Protein AF-A0A434UGW2-F1 (afdb_monomer_lite)

Structure (mmCIF, N/CA/C/O backbone):
data_AF-A0A434UGW2-F1
#
_entry.id   AF-A0A434UGW2-F1
#
loop_
_atom_site.group_PDB
_atom_site.id
_atom_site.type_symbol
_atom_site.label_atom_id
_a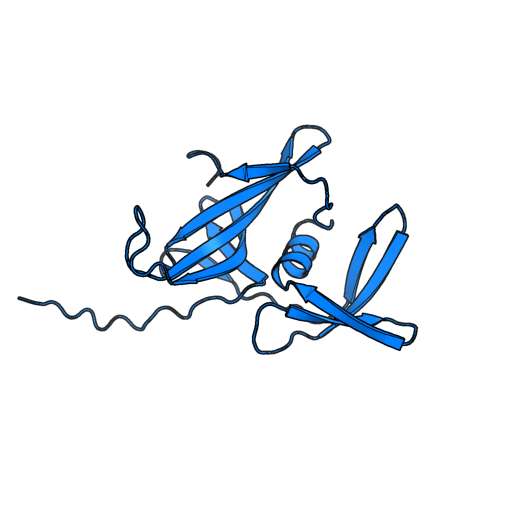tom_site.label_alt_id
_atom_site.label_comp_id
_atom_site.label_asym_id
_atom_site.label_entity_id
_atom_site.label_seq_id
_atom_site.pdbx_PDB_ins_code
_atom_site.Cartn_x
_atom_site.Cartn_y
_atom_site.Cartn_z
_atom_site.occupancy
_atom_site.B_iso_or_equiv
_atom_site.auth_seq_id
_atom_site.auth_comp_id
_atom_site.auth_asym_id
_atom_site.auth_atom_id
_atom_site.pdbx_PDB_model_num
ATOM 1 N N . MET A 1 1 ? 20.263 -27.411 -23.188 1.00 33.31 1 MET A N 1
ATOM 2 C CA . MET A 1 1 ? 20.653 -27.741 -21.802 1.00 33.31 1 MET A CA 1
ATOM 3 C C . MET A 1 1 ? 19.812 -26.867 -20.897 1.00 33.31 1 MET A C 1
ATOM 5 O O . MET A 1 1 ? 20.167 -25.715 -20.679 1.00 33.31 1 MET A O 1
ATOM 9 N N . ASP A 1 2 ? 18.669 -27.393 -20.466 1.00 36.78 2 ASP A N 1
ATOM 10 C CA . ASP A 1 2 ? 17.809 -26.727 -19.494 1.00 36.78 2 ASP A CA 1
ATOM 11 C C . ASP A 1 2 ? 18.501 -26.729 -18.137 1.00 36.78 2 ASP A C 1
ATOM 13 O O . ASP A 1 2 ? 18.731 -27.779 -17.538 1.00 36.78 2 ASP A O 1
ATOM 17 N N . LYS A 1 3 ? 18.859 -25.539 -17.655 1.00 35.53 3 LYS A N 1
ATOM 18 C CA . LYS A 1 3 ? 19.094 -25.331 -16.231 1.00 35.53 3 LYS A CA 1
ATOM 19 C C . LYS A 1 3 ? 17.733 -25.066 -15.609 1.00 35.53 3 LYS A C 1
ATOM 21 O O . LYS A 1 3 ? 17.301 -23.921 -15.525 1.00 35.53 3 LYS A O 1
ATOM 26 N N . THR A 1 4 ? 17.068 -26.129 -15.176 1.00 41.53 4 THR A N 1
ATOM 27 C CA . THR A 1 4 ? 16.005 -26.054 -14.178 1.00 41.53 4 THR A CA 1
ATOM 28 C C . THR A 1 4 ? 16.618 -25.430 -12.928 1.00 41.53 4 THR A C 1
ATOM 30 O O . THR A 1 4 ? 17.248 -26.105 -12.115 1.00 41.53 4 THR A O 1
ATOM 33 N N . MET A 1 5 ? 16.513 -24.106 -12.807 1.00 37.41 5 MET A N 1
ATOM 34 C CA . MET A 1 5 ? 16.753 -23.430 -11.544 1.00 37.41 5 MET A CA 1
ATOM 35 C C . MET A 1 5 ? 15.658 -23.905 -10.597 1.00 37.41 5 MET A C 1
ATOM 37 O O . MET A 1 5 ? 14.544 -23.393 -10.613 1.00 37.41 5 MET A O 1
ATOM 41 N N . THR A 1 6 ? 15.973 -24.898 -9.771 1.00 40.25 6 THR A N 1
ATOM 42 C CA . THR A 1 6 ? 15.247 -25.176 -8.532 1.00 40.25 6 THR A CA 1
ATOM 43 C C . THR A 1 6 ? 15.548 -24.042 -7.551 1.00 40.25 6 THR A C 1
ATOM 45 O O . THR A 1 6 ? 16.210 -24.238 -6.534 1.00 40.25 6 THR A O 1
ATOM 48 N N . GLY A 1 7 ? 15.149 -22.822 -7.907 1.00 43.16 7 GLY A N 1
ATOM 49 C CA . GLY A 1 7 ? 14.994 -21.743 -6.948 1.00 43.16 7 GLY A CA 1
ATOM 50 C C . GLY A 1 7 ? 13.738 -22.054 -6.151 1.00 43.16 7 GLY A C 1
ATOM 51 O O . GLY A 1 7 ? 12.720 -22.433 -6.731 1.00 43.16 7 GLY A O 1
ATOM 52 N N . HIS A 1 8 ? 13.807 -21.969 -4.825 1.00 44.97 8 HIS A N 1
ATOM 53 C CA . HIS A 1 8 ? 12.584 -21.898 -4.036 1.00 44.97 8 HIS A CA 1
ATOM 54 C C . HIS A 1 8 ? 11.710 -20.791 -4.622 1.00 44.97 8 HIS A C 1
ATOM 56 O O . HIS A 1 8 ? 12.216 -19.710 -4.916 1.00 44.97 8 HIS A O 1
ATOM 62 N N . ALA A 1 9 ? 10.427 -21.084 -4.850 1.00 52.41 9 ALA A N 1
ATOM 63 C CA . ALA A 1 9 ? 9.495 -20.037 -5.226 1.00 52.41 9 ALA A CA 1
ATOM 64 C C . ALA A 1 9 ? 9.586 -18.943 -4.148 1.00 52.41 9 ALA A C 1
ATOM 66 O O . ALA A 1 9 ? 9.555 -19.293 -2.960 1.00 52.41 9 ALA A O 1
ATOM 67 N N . PRO A 1 10 ? 9.760 -17.668 -4.530 1.00 57.19 10 PRO A N 1
ATOM 68 C CA . PRO A 1 10 ? 9.855 -16.583 -3.567 1.00 57.19 10 PRO A CA 1
ATOM 69 C C . PRO A 1 10 ? 8.648 -16.638 -2.632 1.00 57.19 10 PRO A C 1
ATOM 71 O O . PRO A 1 10 ? 7.516 -16.836 -3.084 1.00 57.19 10 PRO A O 1
ATOM 74 N N . THR A 1 11 ? 8.869 -16.474 -1.325 1.00 68.44 11 THR A N 1
ATOM 75 C CA . THR A 1 11 ? 7.755 -16.278 -0.393 1.00 68.44 11 THR A CA 1
ATOM 76 C C . THR A 1 11 ? 7.079 -14.971 -0.779 1.00 68.44 11 THR A C 1
ATOM 78 O O . THR A 1 11 ? 7.599 -13.888 -0.510 1.00 68.44 11 THR A O 1
ATOM 81 N N . LEU A 1 12 ? 5.937 -15.077 -1.454 1.00 79.69 12 LEU A N 1
ATOM 82 C CA . LEU A 1 12 ? 5.202 -13.919 -1.930 1.00 79.69 12 LEU A CA 1
ATOM 83 C C . LEU A 1 12 ? 4.660 -13.132 -0.740 1.00 79.69 12 LEU A C 1
ATOM 85 O O . LEU A 1 12 ? 4.025 -13.683 0.161 1.00 79.69 12 LEU A O 1
ATOM 89 N N . LEU A 1 13 ? 4.908 -11.829 -0.756 1.00 86.88 13 LEU A N 1
ATOM 90 C CA . LEU A 1 13 ? 4.336 -10.916 0.218 1.00 86.88 13 LEU A CA 1
ATOM 91 C C . LEU A 1 13 ? 2.839 -10.713 -0.037 1.00 86.88 13 LEU A C 1
ATOM 93 O O . LEU A 1 13 ? 2.367 -10.750 -1.178 1.00 86.88 13 LEU A O 1
ATOM 97 N N . ARG A 1 14 ? 2.089 -10.454 1.037 1.00 88.56 14 ARG A N 1
ATOM 98 C CA . ARG A 1 14 ? 0.639 -10.222 0.976 1.00 88.56 14 ARG A CA 1
ATOM 99 C C . ARG A 1 14 ? 0.315 -8.722 0.921 1.00 88.56 14 ARG A C 1
ATOM 101 O O . ARG A 1 14 ? 1.153 -7.887 1.268 1.00 88.56 14 ARG A O 1
ATOM 108 N N . PRO A 1 15 ? -0.916 -8.341 0.534 1.00 92.31 15 PRO A N 1
ATOM 109 C CA . PRO A 1 15 ? -1.379 -6.964 0.673 1.00 92.31 15 PRO A CA 1
ATOM 110 C C . PRO A 1 15 ? -1.116 -6.398 2.075 1.00 92.31 15 PRO A C 1
ATOM 112 O O . PRO A 1 15 ? -1.403 -7.041 3.087 1.00 92.31 15 PRO A O 1
ATOM 115 N N . GLY A 1 16 ? -0.604 -5.172 2.132 1.00 91.94 16 GLY A N 1
ATOM 116 C CA . GLY A 1 16 ? -0.188 -4.505 3.365 1.00 91.94 16 GLY A CA 1
ATOM 117 C C . GLY A 1 16 ? 1.284 -4.679 3.720 1.00 91.94 16 GLY A C 1
ATOM 118 O O . GLY A 1 16 ? 1.810 -3.828 4.435 1.00 91.94 16 GLY A O 1
ATOM 119 N N . ASP A 1 17 ? 1.966 -5.694 3.200 1.00 92.50 17 ASP A N 1
ATOM 120 C CA . ASP A 1 17 ? 3.413 -5.806 3.369 1.00 92.50 17 ASP A CA 1
ATOM 121 C C . ASP A 1 17 ? 4.150 -4.768 2.520 1.00 92.50 17 ASP A C 1
ATOM 123 O O . ASP A 1 17 ? 3.556 -4.064 1.695 1.00 92.50 17 ASP A O 1
ATOM 127 N N . TYR A 1 18 ? 5.456 -4.650 2.744 1.00 92.50 18 TYR A N 1
ATOM 128 C CA . TYR A 1 18 ? 6.261 -3.605 2.134 1.00 92.50 18 TYR A CA 1
ATOM 129 C C . TYR A 1 18 ? 7.486 -4.156 1.430 1.00 92.50 18 TYR A C 1
ATOM 131 O O . TYR A 1 18 ? 8.123 -5.100 1.898 1.00 92.50 18 TYR A O 1
ATOM 139 N N . ILE A 1 19 ? 7.869 -3.473 0.359 1.00 93.25 19 ILE A N 1
ATOM 140 C CA . ILE A 1 19 ? 9.173 -3.632 -0.277 1.00 93.25 19 ILE A CA 1
ATOM 141 C C . ILE A 1 19 ? 9.985 -2.353 -0.104 1.00 93.25 19 ILE A C 1
ATOM 143 O O . ILE A 1 19 ? 9.429 -1.254 0.016 1.00 93.25 19 ILE A O 1
ATOM 147 N N . ARG A 1 20 ? 11.313 -2.478 -0.124 1.00 91.00 20 ARG A N 1
ATOM 148 C CA . ARG A 1 20 ? 12.207 -1.334 -0.321 1.00 91.00 20 ARG A CA 1
ATOM 149 C C . ARG A 1 20 ? 12.845 -1.398 -1.698 1.00 91.00 20 ARG A C 1
ATOM 151 O O . ARG A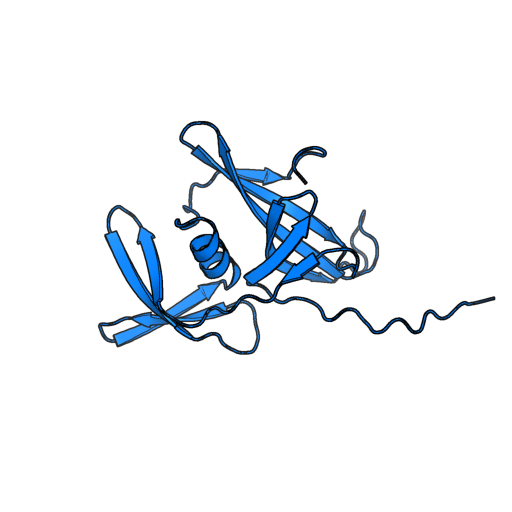 1 20 ? 13.486 -2.390 -2.038 1.00 91.00 20 ARG A O 1
ATOM 158 N N . ALA A 1 21 ? 12.696 -0.311 -2.442 1.00 88.38 21 ALA A N 1
ATOM 159 C CA . ALA A 1 21 ? 13.310 -0.096 -3.744 1.00 88.38 21 ALA A CA 1
ATOM 160 C C . ALA A 1 21 ? 13.884 1.324 -3.772 1.00 88.38 21 ALA A C 1
ATOM 162 O O . ALA A 1 21 ? 13.226 2.255 -3.307 1.00 88.38 21 ALA A O 1
ATOM 163 N N . ASN A 1 22 ? 15.137 1.465 -4.218 1.00 84.44 22 ASN A N 1
ATOM 164 C CA . ASN A 1 22 ? 15.826 2.752 -4.390 1.00 84.44 22 ASN A CA 1
ATOM 165 C C . ASN A 1 22 ? 15.724 3.705 -3.180 1.00 84.44 22 ASN A C 1
ATOM 167 O O . ASN A 1 22 ? 15.511 4.906 -3.308 1.00 84.44 22 ASN A O 1
ATOM 171 N N . GLY A 1 23 ? 15.865 3.161 -1.965 1.00 86.44 23 GLY A N 1
ATOM 172 C CA . GLY A 1 23 ? 15.807 3.940 -0.720 1.00 86.44 23 GLY A CA 1
ATOM 173 C C . GLY A 1 23 ? 14.394 4.322 -0.262 1.00 86.44 23 GLY A C 1
ATOM 174 O O . GLY A 1 23 ? 14.237 5.018 0.743 1.00 86.44 23 GLY A O 1
ATOM 175 N N . HIS A 1 24 ? 13.355 3.853 -0.948 1.00 90.62 24 HIS A N 1
ATOM 176 C CA . HIS A 1 24 ? 11.960 4.153 -0.652 1.00 90.62 24 HIS A CA 1
ATOM 177 C C . HIS A 1 24 ? 11.196 2.914 -0.187 1.00 90.62 24 HIS A C 1
ATOM 179 O O . HIS A 1 24 ? 11.455 1.803 -0.642 1.00 90.62 24 HIS A O 1
ATOM 185 N N . ILE A 1 25 ? 10.255 3.115 0.739 1.00 92.00 25 ILE A N 1
ATOM 186 C CA . ILE A 1 25 ? 9.325 2.077 1.194 1.00 92.00 25 ILE A CA 1
ATOM 187 C C . ILE A 1 25 ? 8.064 2.161 0.337 1.00 92.00 25 ILE A C 1
ATOM 189 O O . ILE A 1 25 ? 7.483 3.240 0.199 1.00 92.00 25 ILE A O 1
ATOM 193 N N . TRP A 1 26 ? 7.633 1.018 -0.184 1.00 94.25 26 TRP A N 1
ATOM 194 C CA . TRP A 1 26 ? 6.417 0.877 -0.971 1.00 94.25 26 TRP A CA 1
ATOM 195 C C . TRP A 1 26 ? 5.496 -0.163 -0.339 1.00 94.25 26 TRP A C 1
ATOM 197 O O . TRP A 1 26 ? 5.955 -1.231 0.053 1.00 94.25 26 TRP A O 1
ATOM 207 N N . VAL A 1 27 ? 4.203 0.145 -0.244 1.00 95.06 27 VAL A N 1
ATOM 208 C CA . VAL A 1 27 ? 3.170 -0.739 0.316 1.00 95.06 27 VAL A CA 1
ATOM 209 C C . VAL A 1 27 ? 2.531 -1.556 -0.787 1.00 95.06 27 VAL A C 1
ATOM 211 O O . VAL A 1 27 ? 2.066 -0.985 -1.768 1.00 95.06 27 VAL A O 1
ATOM 214 N N . ILE A 1 28 ? 2.440 -2.868 -0.613 1.00 94.75 28 ILE A N 1
ATOM 215 C CA . ILE A 1 28 ? 1.776 -3.761 -1.560 1.00 94.75 28 ILE A CA 1
ATOM 216 C C . ILE A 1 28 ? 0.262 -3.610 -1.418 1.00 94.75 28 ILE A C 1
ATOM 218 O O . ILE A 1 28 ? -0.301 -3.837 -0.347 1.00 94.75 28 ILE A O 1
ATOM 222 N N . VAL A 1 29 ? -0.409 -3.242 -2.509 1.00 94.31 29 VAL A N 1
ATOM 223 C CA . VAL A 1 29 ? -1.878 -3.171 -2.591 1.00 94.31 29 VAL A CA 1
ATOM 224 C C . VAL A 1 29 ? -2.448 -4.532 -2.964 1.00 94.31 29 VAL A C 1
ATOM 226 O O . VAL A 1 29 ? -3.395 -4.993 -2.331 1.00 94.31 29 VAL A O 1
ATOM 229 N N . PHE A 1 30 ? -1.867 -5.173 -3.978 1.00 93.25 30 PHE A N 1
ATOM 230 C CA . PHE A 1 30 ? -2.217 -6.518 -4.421 1.00 93.25 30 PHE A CA 1
ATOM 231 C C . PHE A 1 30 ? -1.059 -7.166 -5.186 1.00 93.25 30 PHE A C 1
ATOM 233 O O . PHE A 1 30 ? -0.145 -6.485 -5.661 1.00 93.25 30 PHE A O 1
ATOM 240 N N . LEU A 1 31 ? -1.127 -8.491 -5.301 1.00 91.62 31 LEU A N 1
ATOM 241 C CA . LEU A 1 31 ? -0.282 -9.280 -6.184 1.00 91.62 31 LEU A CA 1
ATOM 242 C C . LEU A 1 31 ? -1.029 -9.516 -7.499 1.00 91.62 31 LEU A C 1
ATOM 244 O O . LEU A 1 31 ? -2.176 -9.963 -7.488 1.00 91.62 31 LEU A O 1
ATOM 248 N N . LEU A 1 32 ? -0.381 -9.207 -8.616 1.00 90.75 32 LEU A N 1
ATOM 249 C CA . LEU A 1 32 ? -0.853 -9.524 -9.955 1.00 90.75 32 LEU A CA 1
ATOM 250 C C . LEU A 1 32 ? -0.125 -10.773 -10.447 1.00 90.75 32 LEU A C 1
ATOM 252 O O . LEU A 1 32 ? 1.086 -10.726 -10.649 1.00 90.75 32 LEU A O 1
ATOM 256 N N . ASP A 1 33 ? -0.854 -11.861 -10.673 1.00 88.81 33 ASP A N 1
ATOM 257 C CA . ASP A 1 33 ? -0.334 -12.995 -11.439 1.00 88.81 33 ASP A CA 1
ATOM 258 C C . ASP A 1 33 ? -0.443 -12.654 -12.932 1.00 88.81 33 ASP A C 1
ATOM 260 O O . ASP A 1 33 ? -1.521 -12.735 -13.523 1.00 88.81 33 ASP A O 1
ATOM 264 N N . ALA A 1 34 ? 0.642 -12.133 -13.511 1.00 85.19 34 ALA A N 1
ATOM 265 C CA . ALA A 1 34 ? 0.635 -11.491 -14.826 1.00 85.19 34 ALA A CA 1
ATOM 266 C C . ALA A 1 34 ? 0.722 -12.501 -15.981 1.00 85.19 34 ALA A C 1
ATOM 268 O O . ALA A 1 34 ? 1.522 -12.331 -16.893 1.00 85.19 34 ALA A O 1
ATOM 269 N N . LYS A 1 35 ? -0.103 -13.548 -15.944 1.00 88.62 35 LYS A N 1
ATOM 270 C CA . LYS A 1 35 ? -0.165 -14.560 -16.997 1.00 88.62 35 LYS A CA 1
ATOM 271 C C . LYS A 1 35 ? -0.883 -14.019 -18.235 1.00 88.62 35 LYS A C 1
ATOM 273 O O . LYS A 1 35 ? -2.026 -13.574 -18.130 1.00 88.62 35 LYS A O 1
ATOM 278 N N . ASP A 1 36 ? -0.225 -14.085 -19.390 1.00 87.06 36 ASP A N 1
ATOM 279 C CA . ASP A 1 36 ? -0.746 -13.628 -20.685 1.00 87.06 36 ASP A CA 1
ATOM 280 C C . ASP A 1 36 ? -1.098 -12.120 -20.703 1.00 87.06 36 ASP A C 1
ATOM 282 O O . ASP A 1 36 ? -1.935 -11.658 -21.486 1.00 87.06 36 ASP A O 1
ATOM 286 N N . VAL A 1 37 ? -0.458 -11.317 -19.840 1.00 85.31 37 VAL A N 1
ATOM 287 C CA . VAL A 1 37 ? -0.668 -9.862 -19.785 1.00 85.31 37 VAL A CA 1
ATOM 288 C C . VAL A 1 37 ? 0.307 -9.161 -20.728 1.00 85.31 37 VAL A C 1
ATOM 290 O O . VAL A 1 37 ? 1.512 -9.112 -20.492 1.00 85.31 37 VAL A O 1
ATOM 293 N N . ALA A 1 38 ? -0.223 -8.563 -21.797 1.00 89.12 38 ALA A N 1
ATOM 294 C CA . ALA A 1 38 ? 0.583 -7.872 -22.801 1.00 89.12 38 ALA A CA 1
ATOM 295 C C . ALA A 1 38 ? 1.515 -6.812 -22.181 1.00 89.12 38 ALA A C 1
ATOM 297 O O . ALA A 1 38 ? 1.071 -5.901 -21.481 1.00 89.12 38 ALA A O 1
ATOM 298 N N . GLY A 1 39 ? 2.812 -6.913 -22.488 1.00 83.81 39 GLY A N 1
ATOM 299 C CA . GLY A 1 39 ? 3.838 -5.984 -22.006 1.00 83.81 39 GLY A CA 1
ATOM 300 C C . GLY A 1 39 ? 4.426 -6.321 -20.632 1.00 83.81 39 GLY A C 1
ATOM 301 O O . GLY A 1 39 ? 5.308 -5.590 -20.182 1.00 83.81 39 GLY A O 1
ATOM 302 N N . LEU A 1 40 ? 3.997 -7.412 -19.988 1.00 84.50 40 LEU A N 1
ATOM 303 C CA . LEU A 1 40 ? 4.587 -7.924 -18.751 1.00 84.50 40 LEU A CA 1
ATOM 304 C C . LEU A 1 40 ? 5.130 -9.349 -18.951 1.00 84.50 40 LEU A C 1
ATOM 306 O O . LEU A 1 40 ? 4.553 -10.117 -19.716 1.00 84.50 40 LEU A O 1
ATOM 310 N N . PRO A 1 41 ? 6.236 -9.721 -18.283 1.00 83.50 41 PRO A N 1
ATOM 311 C CA . PRO A 1 41 ? 6.649 -11.118 -18.199 1.00 83.50 41 PRO A CA 1
ATOM 312 C C . PRO A 1 41 ? 5.622 -11.964 -17.431 1.00 83.50 41 PRO A C 1
ATOM 314 O O . PRO A 1 41 ? 5.040 -11.476 -16.460 1.00 83.50 41 PRO A O 1
ATOM 317 N N . ASP A 1 42 ? 5.474 -13.236 -17.815 1.00 86.00 42 ASP A N 1
ATOM 318 C CA . ASP A 1 42 ? 4.586 -14.218 -17.169 1.00 86.00 42 ASP A CA 1
ATOM 319 C C . ASP A 1 42 ? 5.119 -14.659 -15.791 1.00 86.00 42 ASP A C 1
ATOM 321 O O . ASP A 1 42 ? 5.574 -15.788 -15.589 1.00 86.00 42 ASP A O 1
ATOM 325 N N . TRP A 1 43 ? 5.098 -13.741 -14.829 1.00 86.88 43 TRP A N 1
ATOM 326 C CA . TRP A 1 43 ? 5.423 -13.992 -13.428 1.00 86.88 43 TRP A CA 1
ATOM 327 C C . TRP A 1 43 ? 4.634 -13.053 -12.494 1.00 86.88 43 TRP A C 1
ATOM 329 O O . TRP A 1 43 ? 4.027 -12.071 -12.950 1.00 86.88 43 TRP A O 1
ATOM 339 N N . PRO A 1 44 ? 4.636 -13.295 -11.172 1.00 90.62 44 PRO A N 1
ATOM 340 C CA . PRO A 1 44 ? 3.942 -12.421 -10.238 1.00 90.62 44 PRO A CA 1
ATOM 341 C C . PRO A 1 44 ? 4.578 -11.023 -10.154 1.00 90.62 44 PRO A C 1
ATOM 343 O O . PRO A 1 44 ? 5.800 -10.866 -10.157 1.00 90.62 44 PRO A O 1
ATOM 346 N N . HIS A 1 45 ? 3.740 -9.995 -10.039 1.00 92.44 45 HIS A N 1
ATOM 347 C CA . HIS A 1 45 ? 4.140 -8.602 -9.845 1.00 92.44 45 HIS A CA 1
ATOM 348 C C . HIS A 1 45 ? 3.447 -8.004 -8.622 1.00 92.44 45 HIS A C 1
ATOM 350 O O . HIS A 1 45 ? 2.248 -8.189 -8.411 1.00 92.44 45 HIS A O 1
ATOM 356 N N . TYR A 1 46 ? 4.179 -7.216 -7.843 1.00 93.69 46 TYR A N 1
ATOM 357 C CA . TYR A 1 46 ? 3.612 -6.410 -6.773 1.00 93.69 46 TYR A CA 1
ATOM 358 C C . TYR A 1 46 ? 3.111 -5.081 -7.335 1.00 93.69 46 TYR A C 1
ATOM 360 O O . TYR A 1 46 ? 3.907 -4.260 -7.797 1.00 93.69 46 TYR A O 1
ATOM 368 N N . PHE A 1 47 ? 1.801 -4.837 -7.245 1.00 94.69 47 PHE A N 1
ATOM 369 C CA . PHE A 1 47 ? 1.275 -3.482 -7.372 1.00 94.69 47 PHE A CA 1
ATOM 370 C C . PHE A 1 47 ? 1.479 -2.774 -6.044 1.00 94.69 47 PHE A C 1
ATOM 372 O O . PHE A 1 47 ? 0.886 -3.150 -5.026 1.00 94.69 47 PHE A O 1
ATOM 379 N N . VAL A 1 48 ? 2.322 -1.748 -6.052 1.00 95.31 48 VAL A N 1
ATOM 380 C CA . VAL A 1 48 ? 2.733 -1.061 -4.833 1.00 95.31 48 VAL A CA 1
ATOM 381 C C . VAL A 1 48 ? 2.469 0.429 -4.895 1.00 95.31 48 VAL A C 1
ATOM 383 O O . VAL A 1 48 ? 2.415 1.022 -5.972 1.00 95.31 48 VAL A O 1
ATOM 386 N N . VAL A 1 49 ? 2.339 1.039 -3.720 1.00 95.19 49 VAL A N 1
ATOM 387 C CA . VAL A 1 49 ? 2.066 2.465 -3.567 1.00 95.19 49 VAL A CA 1
ATOM 388 C C . VAL A 1 49 ? 2.977 3.126 -2.547 1.00 95.19 49 VAL A C 1
ATOM 390 O O . VAL A 1 49 ? 3.386 2.508 -1.564 1.00 95.19 49 VAL A O 1
ATOM 393 N N . ARG A 1 50 ? 3.243 4.417 -2.738 1.00 92.81 50 ARG A N 1
ATOM 394 C CA . ARG A 1 50 ? 3.858 5.279 -1.719 1.00 92.81 50 ARG A CA 1
ATOM 395 C C . ARG A 1 50 ? 3.301 6.696 -1.779 1.00 92.81 50 ARG A C 1
ATOM 397 O O . ARG A 1 50 ? 2.839 7.137 -2.828 1.00 92.81 50 ARG A O 1
ATOM 404 N N . SER A 1 51 ? 3.373 7.431 -0.671 1.00 89.88 51 SER A N 1
ATOM 405 C CA . SER A 1 51 ? 3.094 8.872 -0.671 1.00 89.88 51 SER A CA 1
ATOM 406 C C . SER A 1 51 ? 4.328 9.672 -1.061 1.00 89.88 51 SER A C 1
ATOM 408 O O . SER A 1 51 ? 5.415 9.424 -0.534 1.00 89.88 51 SER A O 1
ATOM 410 N N . VAL A 1 52 ? 4.120 10.732 -1.831 1.00 89.12 52 VAL A N 1
ATOM 411 C CA . VAL A 1 52 ? 5.035 11.873 -1.917 1.00 89.12 52 VAL A CA 1
ATOM 412 C C . VAL A 1 52 ? 4.280 13.166 -1.604 1.00 89.12 52 VAL A C 1
ATOM 414 O O . VAL A 1 52 ? 3.051 13.237 -1.713 1.00 89.12 52 VAL A O 1
ATOM 417 N N . ARG A 1 53 ? 5.014 14.190 -1.167 1.00 82.88 53 ARG A N 1
ATOM 418 C CA . ARG A 1 53 ? 4.476 15.537 -0.952 1.00 82.88 53 ARG A CA 1
ATOM 419 C C . ARG A 1 53 ? 4.782 16.392 -2.174 1.00 82.88 53 ARG A C 1
ATOM 421 O O . ARG A 1 53 ? 5.939 16.502 -2.562 1.00 82.88 53 ARG A O 1
ATOM 428 N N . ASP A 1 54 ? 3.748 17.003 -2.736 1.00 80.38 54 ASP A N 1
ATOM 429 C CA . ASP A 1 54 ? 3.846 18.015 -3.787 1.00 80.38 54 ASP A CA 1
ATOM 430 C C . ASP A 1 54 ? 3.260 19.324 -3.244 1.00 80.38 54 ASP A C 1
ATOM 432 O O . ASP A 1 54 ? 2.041 19.534 -3.198 1.00 80.38 54 ASP A O 1
ATOM 436 N N . GLY A 1 55 ? 4.135 20.156 -2.675 1.00 81.44 55 GLY A N 1
ATOM 437 C CA . GLY A 1 55 ? 3.731 21.297 -1.859 1.00 81.44 55 GLY A CA 1
ATOM 438 C C . GLY A 1 55 ? 2.838 20.864 -0.687 1.00 81.44 55 GLY A C 1
ATOM 439 O O . GLY A 1 55 ? 3.242 20.068 0.159 1.00 81.44 55 GLY A O 1
ATOM 440 N N . GLN A 1 56 ? 1.606 21.381 -0.642 1.00 74.56 56 GLN A N 1
ATOM 441 C CA . GLN A 1 56 ? 0.606 21.031 0.382 1.00 74.56 56 GLN A CA 1
ATOM 442 C C . GLN A 1 56 ? -0.216 19.778 0.036 1.00 74.56 56 GLN A C 1
ATOM 444 O O . GLN A 1 56 ? -1.032 19.328 0.841 1.00 74.56 56 GLN A O 1
ATOM 449 N N . ARG A 1 57 ? -0.042 19.204 -1.160 1.00 77.06 57 ARG A N 1
ATOM 450 C CA . ARG A 1 57 ? -0.847 18.076 -1.639 1.00 77.06 57 ARG A CA 1
ATOM 451 C C . ARG A 1 57 ? -0.125 16.754 -1.392 1.00 77.06 57 ARG A C 1
ATOM 453 O O . ARG A 1 57 ? 1.080 16.633 -1.598 1.00 77.06 57 ARG A O 1
ATOM 460 N N . THR A 1 58 ? -0.882 15.748 -0.965 1.00 82.44 58 THR A N 1
ATOM 461 C CA . THR A 1 58 ? -0.423 14.354 -0.954 1.00 82.44 58 THR A CA 1
ATOM 462 C C . THR A 1 58 ? -0.683 13.750 -2.329 1.00 82.44 58 THR A C 1
ATOM 464 O O . THR A 1 58 ? -1.824 13.748 -2.796 1.00 82.44 58 THR A O 1
ATOM 467 N N . VAL A 1 59 ? 0.367 13.232 -2.963 1.00 89.69 59 VAL A N 1
ATOM 468 C CA . VAL A 1 59 ? 0.283 12.470 -4.214 1.00 89.69 59 VAL A CA 1
ATOM 469 C C . VAL A 1 59 ? 0.642 11.022 -3.909 1.00 89.69 59 VAL A C 1
ATOM 471 O O . VAL A 1 59 ? 1.627 10.752 -3.221 1.00 89.69 59 VAL A O 1
ATOM 474 N N . ILE A 1 60 ? -0.168 10.091 -4.400 1.00 93.00 60 ILE A N 1
ATOM 475 C CA . ILE A 1 60 ? 0.071 8.657 -4.276 1.00 93.00 60 ILE A CA 1
ATOM 476 C C . ILE A 1 60 ? 0.706 8.181 -5.574 1.00 93.00 60 ILE A C 1
ATOM 478 O O . ILE A 1 60 ? 0.097 8.250 -6.644 1.00 93.00 60 ILE A O 1
ATOM 482 N N . LEU A 1 61 ? 1.948 7.725 -5.473 1.00 94.81 61 LEU A N 1
ATOM 483 C CA . LEU A 1 61 ? 2.637 7.082 -6.580 1.00 94.81 61 LEU A CA 1
ATOM 484 C C . LEU A 1 61 ? 2.309 5.600 -6.568 1.00 94.81 61 LEU A C 1
ATOM 486 O O . LEU A 1 61 ? 2.326 4.992 -5.497 1.00 94.81 61 LEU A O 1
ATOM 490 N N . TYR A 1 62 ? 2.070 5.027 -7.743 1.00 95.94 62 TYR A N 1
ATOM 491 C CA . TYR A 1 62 ? 1.985 3.582 -7.921 1.00 95.94 62 TYR A CA 1
ATOM 492 C C . TYR A 1 62 ? 3.045 3.068 -8.895 1.00 95.94 62 TYR A C 1
ATOM 494 O O . TYR A 1 62 ? 3.451 3.768 -9.827 1.00 95.94 62 TYR A O 1
ATOM 502 N N . HIS A 1 63 ? 3.484 1.831 -8.679 1.00 95.50 63 HIS A N 1
ATOM 503 C CA . HIS A 1 63 ? 4.416 1.128 -9.555 1.00 95.50 63 HIS A CA 1
ATOM 504 C C . HIS A 1 63 ? 4.143 -0.384 -9.533 1.00 95.50 63 HIS A C 1
ATOM 506 O O . HIS A 1 63 ? 3.593 -0.905 -8.562 1.00 95.50 63 HIS A O 1
ATOM 512 N N . LEU A 1 64 ? 4.535 -1.079 -10.604 1.00 93.56 64 LEU A N 1
ATOM 513 C CA . LEU A 1 64 ? 4.527 -2.539 -10.687 1.00 93.56 64 LEU A CA 1
ATOM 514 C C . LEU A 1 64 ? 5.965 -3.040 -10.599 1.00 93.56 64 LEU A C 1
ATOM 516 O O . LEU A 1 64 ? 6.746 -2.849 -11.527 1.00 93.56 64 LEU A O 1
ATOM 520 N N . PHE A 1 65 ? 6.320 -3.669 -9.483 1.00 91.81 65 PHE A N 1
ATOM 521 C CA . PHE A 1 65 ? 7.611 -4.342 -9.362 1.00 91.81 65 PHE A CA 1
ATOM 522 C C . PHE A 1 65 ? 7.461 -5.836 -9.651 1.00 91.81 65 PHE A C 1
ATOM 524 O O . PHE A 1 65 ? 6.474 -6.426 -9.208 1.00 91.81 65 PHE A O 1
ATOM 531 N N . PRO A 1 66 ? 8.422 -6.474 -10.340 1.00 89.50 66 PRO A N 1
ATOM 532 C CA . PRO A 1 66 ? 8.463 -7.930 -10.393 1.00 89.50 66 PRO A CA 1
ATOM 533 C C . PRO A 1 66 ? 8.610 -8.473 -8.969 1.00 89.50 66 PRO A C 1
ATOM 535 O O . PRO A 1 66 ? 9.351 -7.903 -8.162 1.00 89.50 66 PRO A O 1
ATOM 538 N N . ALA A 1 67 ? 7.904 -9.555 -8.647 1.00 87.56 67 ALA A N 1
ATOM 539 C CA . ALA A 1 67 ? 8.000 -10.203 -7.344 1.00 87.56 67 ALA A CA 1
ATOM 540 C C . ALA A 1 67 ? 9.287 -11.044 -7.226 1.00 87.56 67 ALA A C 1
ATOM 542 O O . ALA A 1 67 ? 9.243 -12.262 -7.094 1.00 87.56 67 ALA A O 1
ATOM 543 N N . ASP A 1 68 ? 10.433 -10.369 -7.316 1.00 79.62 68 ASP A N 1
ATOM 544 C CA . ASP A 1 68 ? 11.787 -10.929 -7.261 1.00 79.62 68 ASP A CA 1
ATOM 545 C C . ASP A 1 68 ? 12.368 -10.822 -5.833 1.00 79.62 68 ASP A C 1
ATOM 547 O O . ASP A 1 68 ? 12.118 -9.859 -5.097 1.00 79.62 68 ASP A O 1
ATOM 551 N N . ASP A 1 69 ? 13.190 -11.799 -5.457 1.00 69.62 69 ASP A N 1
ATOM 552 C CA . ASP A 1 69 ? 13.995 -11.860 -4.232 1.00 69.62 69 ASP A CA 1
ATOM 553 C C . ASP A 1 69 ? 15.014 -10.715 -4.092 1.00 69.62 69 ASP A C 1
ATOM 555 O O . ASP A 1 69 ? 15.508 -10.452 -2.997 1.00 69.62 69 ASP A O 1
ATOM 559 N N . ARG A 1 70 ? 15.340 -10.003 -5.179 1.00 75.25 70 ARG A N 1
ATOM 560 C CA . ARG A 1 70 ? 16.221 -8.817 -5.143 1.00 75.25 70 ARG A CA 1
ATOM 561 C C . ARG A 1 70 ? 15.618 -7.628 -4.399 1.00 75.25 70 ARG A C 1
ATOM 563 O O . ARG A 1 70 ? 16.351 -6.714 -4.017 1.00 75.25 70 ARG A O 1
ATOM 570 N N . LEU A 1 71 ? 14.300 -7.596 -4.229 1.00 80.69 71 LEU A N 1
ATOM 571 C CA . LEU A 1 71 ? 13.644 -6.566 -3.433 1.00 80.69 71 LEU A CA 1
ATOM 572 C C . LEU A 1 71 ? 13.815 -6.880 -1.949 1.00 80.69 71 LEU A C 1
ATOM 574 O O . LEU A 1 71 ? 13.679 -8.015 -1.509 1.00 80.69 71 LEU A O 1
ATOM 578 N N . HIS A 1 72 ? 14.075 -5.855 -1.144 1.00 84.88 72 HIS A N 1
ATOM 579 C CA . HIS A 1 72 ? 14.079 -6.035 0.302 1.00 84.88 72 HIS A CA 1
ATOM 580 C C . HIS A 1 72 ? 12.635 -6.116 0.798 1.00 84.88 72 HIS A C 1
ATOM 582 O O . HIS A 1 72 ? 11.932 -5.105 0.830 1.00 84.88 72 HIS A O 1
ATOM 588 N N . HIS A 1 73 ? 12.221 -7.315 1.194 1.00 85.50 73 HIS A N 1
ATOM 589 C CA . HIS A 1 73 ? 10.874 -7.632 1.664 1.00 85.50 73 HIS A CA 1
ATOM 590 C C . HIS A 1 73 ? 10.720 -7.382 3.169 1.00 85.50 73 HIS A C 1
ATOM 592 O O . HIS A 1 73 ? 11.639 -7.614 3.957 1.00 85.50 73 HIS A O 1
ATOM 598 N N . SER A 1 74 ? 9.563 -6.887 3.603 1.00 87.44 74 SER A N 1
ATOM 599 C CA . SER A 1 74 ? 9.243 -6.710 5.024 1.00 87.44 74 SER A CA 1
ATOM 600 C C . SER A 1 74 ? 7.760 -6.954 5.285 1.00 87.44 74 SER A C 1
ATOM 602 O O . SER A 1 74 ? 6.903 -6.227 4.779 1.00 87.44 74 SER A O 1
ATOM 604 N N . ALA A 1 75 ? 7.470 -7.956 6.117 1.00 85.69 75 ALA A N 1
ATOM 605 C CA . ALA A 1 75 ? 6.114 -8.260 6.553 1.00 85.69 75 ALA A CA 1
ATOM 606 C C . ALA A 1 75 ? 5.578 -7.164 7.485 1.00 85.69 75 ALA A C 1
ATOM 608 O O . ALA A 1 75 ? 6.276 -6.673 8.377 1.00 85.69 75 ALA A O 1
ATOM 609 N N . SER A 1 76 ? 4.320 -6.791 7.280 1.00 82.75 76 SER A N 1
ATOM 610 C CA . SER A 1 76 ? 3.600 -5.848 8.128 1.00 82.75 76 SER A CA 1
ATOM 611 C C . SER A 1 76 ? 2.892 -6.578 9.272 1.00 82.75 76 SER A C 1
ATOM 613 O O . SER A 1 76 ? 2.257 -7.610 9.063 1.00 82.75 76 SER A O 1
ATOM 615 N N . GLN A 1 77 ? 2.972 -6.023 10.485 1.00 81.81 77 GLN A N 1
ATOM 616 C CA . GLN A 1 77 ? 2.109 -6.422 11.600 1.00 81.81 77 GLN A CA 1
ATOM 617 C C . GLN A 1 77 ? 0.980 -5.399 11.746 1.00 81.81 77 GLN A C 1
ATOM 619 O O . GLN A 1 77 ? 1.203 -4.225 12.083 1.00 81.81 77 GLN A O 1
ATOM 624 N N . LEU A 1 78 ? -0.250 -5.822 11.449 1.00 84.88 78 LEU A N 1
ATOM 625 C CA . LEU A 1 78 ? -1.401 -4.918 11.482 1.00 84.88 78 LEU A CA 1
ATOM 626 C C . LEU A 1 78 ? -2.054 -4.805 12.856 1.00 84.88 78 LEU A C 1
ATOM 628 O O . LEU A 1 78 ? -2.694 -3.782 13.107 1.00 84.88 78 LEU A O 1
ATOM 632 N N . ASP A 1 79 ? -1.826 -5.762 13.753 1.00 85.38 79 ASP A N 1
ATOM 633 C CA . ASP A 1 79 ? -2.409 -5.760 15.093 1.00 85.38 79 ASP A CA 1
ATOM 634 C C . ASP A 1 79 ? -2.161 -4.451 15.858 1.00 85.38 79 ASP A C 1
ATOM 636 O O . ASP A 1 79 ? -1.148 -3.758 15.683 1.00 85.38 79 ASP A O 1
ATOM 640 N N . GLY A 1 80 ? -3.128 -4.102 16.705 1.00 85.25 80 GLY A N 1
ATOM 641 C CA . GLY A 1 80 ? -3.074 -2.933 17.580 1.00 85.25 80 GLY A CA 1
ATOM 642 C C . GLY A 1 80 ? -4.067 -1.839 17.199 1.00 85.25 80 GLY A C 1
ATOM 643 O O . GLY A 1 80 ? -5.116 -2.099 16.613 1.00 85.25 80 GLY A O 1
ATOM 644 N N . ILE A 1 81 ? -3.766 -0.598 17.586 1.00 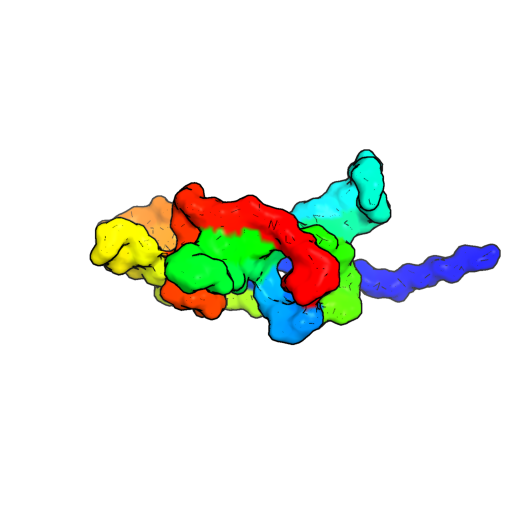84.19 81 ILE A N 1
ATOM 645 C CA . ILE A 1 81 ? -4.672 0.537 17.377 1.00 84.19 81 ILE A CA 1
ATOM 646 C C . ILE A 1 81 ? -4.421 1.152 15.999 1.00 84.19 81 ILE A C 1
ATOM 648 O O . ILE A 1 81 ? -3.320 1.610 15.697 1.00 84.19 81 ILE A O 1
ATOM 652 N N . TYR A 1 82 ? -5.468 1.199 15.182 1.00 84.12 82 TYR A N 1
ATOM 653 C CA . TYR A 1 82 ? -5.517 1.938 13.925 1.00 84.12 82 TYR A CA 1
ATOM 654 C C . TYR A 1 82 ? -6.312 3.229 14.132 1.00 84.12 82 TYR A C 1
ATOM 656 O O . TYR A 1 82 ? -7.435 3.183 14.632 1.00 84.12 82 TYR A O 1
ATOM 664 N N . THR A 1 83 ? -5.742 4.377 13.756 1.00 81.44 83 THR A N 1
ATOM 665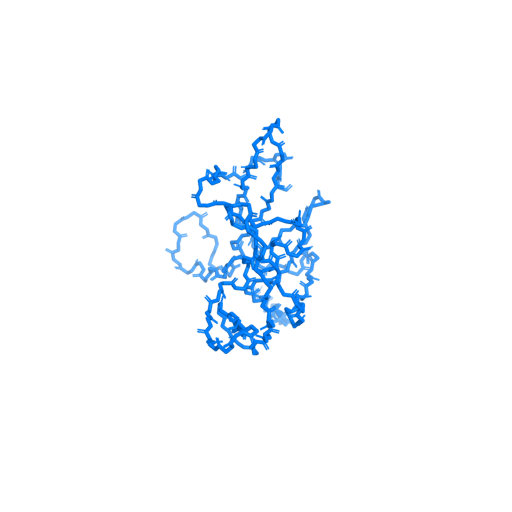 C CA . THR A 1 83 ? -6.441 5.668 13.838 1.00 81.44 83 THR A CA 1
ATOM 666 C C . THR A 1 83 ? -6.767 6.171 12.442 1.00 81.44 83 THR A C 1
ATOM 668 O O . THR A 1 83 ? -5.877 6.483 11.653 1.00 81.44 83 THR A O 1
ATOM 671 N N . LEU A 1 84 ? -8.058 6.289 12.155 1.00 77.44 84 LEU A N 1
ATOM 672 C CA . LEU A 1 84 ? -8.559 6.926 10.950 1.00 77.44 84 LEU A CA 1
ATOM 673 C C . LEU A 1 84 ? -8.706 8.430 11.194 1.00 77.44 84 LEU A C 1
ATOM 675 O O . LEU A 1 84 ? -9.306 8.856 12.185 1.00 77.44 84 LEU A O 1
ATOM 679 N N . HIS A 1 85 ? -8.157 9.221 10.277 1.00 72.94 85 HIS A N 1
ATOM 680 C CA . HIS A 1 85 ? -8.233 10.678 10.284 1.00 72.94 85 HIS A CA 1
ATOM 681 C C . HIS A 1 85 ? -9.111 11.125 9.112 1.00 72.94 85 HIS A C 1
ATOM 683 O O . HIS A 1 85 ? -8.610 11.322 8.009 1.00 72.94 85 HIS A O 1
ATOM 689 N N . GLU A 1 86 ? -10.413 11.273 9.347 1.00 65.19 86 GLU A N 1
ATOM 690 C CA . GLU A 1 86 ? -11.381 11.737 8.344 1.00 65.19 86 GLU A CA 1
ATOM 691 C C . GLU A 1 86 ? -12.073 13.006 8.849 1.00 65.19 86 GLU A C 1
ATOM 693 O O . GLU A 1 86 ? -12.518 13.059 9.993 1.00 65.19 86 GLU A O 1
ATOM 698 N N . ASP A 1 87 ? -12.142 14.044 8.010 1.00 58.66 87 ASP A N 1
ATOM 699 C CA . ASP A 1 87 ? -12.934 15.264 8.237 1.00 58.66 87 ASP A CA 1
ATOM 700 C C . ASP A 1 87 ? -12.792 15.882 9.645 1.00 58.66 87 ASP A C 1
ATOM 702 O O . ASP A 1 87 ? -13.771 16.176 10.333 1.00 58.66 87 ASP A O 1
ATOM 706 N N . ASN A 1 88 ? -11.543 16.073 10.094 1.00 61.03 88 ASN A N 1
ATOM 707 C CA . ASN A 1 88 ? -11.169 16.585 11.426 1.00 61.03 88 ASN A CA 1
ATOM 708 C C . ASN A 1 88 ? -11.597 15.712 12.619 1.00 61.03 88 ASN A C 1
ATOM 710 O O . ASN A 1 88 ? -11.432 16.117 13.772 1.00 61.03 88 ASN A O 1
ATOM 714 N N . ARG A 1 89 ? -12.096 14.499 12.378 1.00 67.75 89 ARG A N 1
ATOM 715 C CA . ARG A 1 89 ? -12.386 13.506 13.410 1.00 67.75 89 ARG A CA 1
ATOM 716 C C . ARG A 1 89 ? -11.292 12.448 13.422 1.00 67.75 89 ARG A C 1
ATOM 718 O O . ARG A 1 89 ? -10.835 11.970 12.386 1.00 67.75 89 ARG A O 1
ATOM 725 N N . LYS A 1 90 ? -10.868 12.085 14.631 1.00 76.62 90 LYS A N 1
ATOM 726 C CA . LYS A 1 90 ? -9.985 10.942 14.869 1.00 76.62 90 LYS A CA 1
ATOM 727 C C . LYS A 1 90 ? -10.841 9.802 15.391 1.00 76.62 90 LYS A C 1
ATOM 729 O O . LYS A 1 90 ? -11.442 9.932 16.455 1.00 76.62 90 LYS A O 1
ATOM 734 N N . MET A 1 91 ? -10.905 8.708 14.645 1.00 81.69 91 MET A N 1
ATOM 735 C CA . MET A 1 91 ? -11.562 7.481 15.087 1.00 81.69 91 MET A CA 1
ATOM 736 C C . MET A 1 91 ? -10.508 6.406 15.315 1.00 81.69 91 MET A C 1
ATOM 738 O O . MET A 1 91 ? -9.709 6.135 14.425 1.00 81.69 91 MET A O 1
ATOM 742 N N . ALA A 1 92 ? -10.512 5.798 16.498 1.00 84.88 92 ALA A N 1
ATOM 743 C CA . ALA A 1 92 ? -9.621 4.696 16.832 1.00 84.88 92 ALA A CA 1
ATOM 744 C C . ALA A 1 92 ? -10.358 3.358 16.716 1.00 84.88 92 ALA A C 1
ATOM 746 O O . ALA A 1 92 ? -11.482 3.204 17.199 1.00 84.88 92 ALA A O 1
ATOM 747 N N . PHE A 1 93 ? -9.688 2.389 16.106 1.00 88.06 93 PHE A N 1
ATOM 748 C CA . PHE A 1 93 ? -10.154 1.025 15.921 1.00 88.06 93 PHE A CA 1
ATOM 749 C C . PHE A 1 93 ? -9.122 0.061 16.492 1.00 88.06 93 PHE A C 1
ATOM 751 O O . PHE A 1 93 ? -7.919 0.265 16.320 1.00 88.06 93 PHE A O 1
ATOM 758 N N . LEU A 1 94 ? -9.581 -1.019 17.120 1.00 88.88 94 LEU A N 1
ATOM 759 C CA . LEU A 1 94 ? -8.722 -2.172 17.361 1.00 88.88 94 LEU A CA 1
ATOM 760 C C . LEU A 1 94 ? -8.656 -2.981 16.062 1.00 88.88 94 LEU A C 1
ATOM 762 O O . LEU A 1 94 ? -9.655 -3.559 15.634 1.00 88.88 94 LEU A O 1
ATOM 766 N N . CYS A 1 95 ? -7.491 -2.990 15.428 1.00 89.12 95 CYS A N 1
ATOM 767 C CA . CYS A 1 95 ? -7.208 -3.796 14.253 1.00 89.12 95 CYS A CA 1
ATOM 768 C C . CYS A 1 95 ? -6.787 -5.198 14.690 1.00 89.12 95 CYS A C 1
ATOM 770 O O . CYS A 1 95 ? -5.926 -5.343 15.561 1.00 89.12 95 CYS A O 1
ATOM 772 N N . ARG A 1 96 ? -7.392 -6.214 14.071 1.00 85.50 96 ARG A N 1
ATOM 773 C CA . ARG A 1 96 ? -6.937 -7.601 14.148 1.00 85.50 96 ARG A CA 1
ATOM 774 C C . ARG A 1 96 ? -6.418 -8.020 12.784 1.00 85.50 96 ARG A C 1
ATOM 776 O O . ARG A 1 96 ? -7.135 -7.924 11.784 1.00 85.50 96 ARG A O 1
ATOM 783 N N . ASP A 1 97 ? -5.154 -8.413 12.759 1.00 79.19 97 ASP A N 1
ATOM 784 C CA . ASP A 1 97 ? -4.483 -8.913 11.575 1.00 79.19 97 ASP A CA 1
ATOM 785 C C . ASP A 1 97 ? -4.997 -10.322 11.273 1.00 79.19 97 ASP A C 1
ATOM 787 O O . ASP A 1 97 ? -4.632 -11.298 11.925 1.00 79.19 97 ASP A O 1
ATOM 791 N N . GLU A 1 98 ? -5.895 -10.424 10.298 1.00 78.81 98 GLU A N 1
ATOM 792 C CA . GLU A 1 98 ? -6.349 -11.729 9.835 1.00 78.81 98 GLU A CA 1
ATOM 793 C C . GLU A 1 98 ? -5.209 -12.422 9.054 1.00 78.81 98 GLU A C 1
ATOM 795 O O . GLU A 1 98 ? -4.472 -11.750 8.316 1.00 78.81 98 GLU A O 1
ATOM 800 N N . PRO A 1 99 ? -5.029 -13.750 9.190 1.00 68.81 99 PRO A N 1
ATOM 801 C CA . PRO A 1 99 ? -3.892 -14.461 8.597 1.00 68.81 99 PRO A CA 1
ATOM 802 C C . PRO A 1 99 ? -3.824 -14.341 7.069 1.00 68.81 99 PRO A C 1
ATOM 804 O O . PRO A 1 99 ? -2.735 -14.257 6.498 1.00 68.81 99 PRO A O 1
ATOM 807 N N . GLU A 1 100 ? -4.977 -14.268 6.403 1.00 69.75 100 GLU A N 1
ATOM 808 C CA . GLU A 1 100 ? -5.085 -14.359 4.949 1.00 69.75 100 GLU A CA 1
AT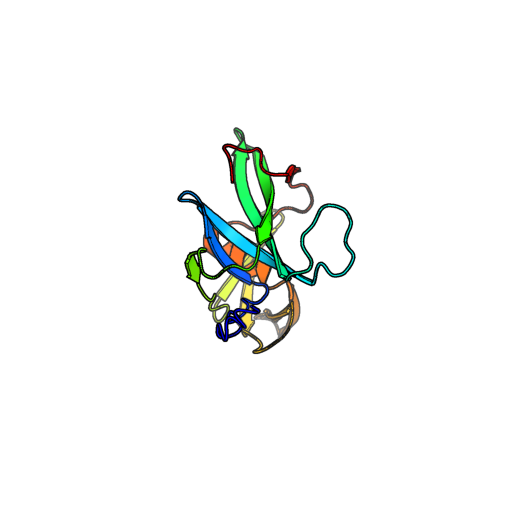OM 809 C C . GLU A 1 100 ? -5.988 -13.271 4.353 1.00 69.75 100 GLU A C 1
ATOM 811 O O . GLU A 1 100 ? -6.915 -12.766 4.988 1.00 69.75 100 GLU A O 1
ATOM 816 N N . GLY A 1 101 ? -5.725 -12.936 3.087 1.00 79.88 101 GLY A N 1
ATOM 817 C CA . GLY A 1 101 ? -6.584 -12.081 2.270 1.00 79.88 101 GLY A CA 1
ATOM 818 C C . GLY A 1 101 ? -6.157 -10.614 2.184 1.00 79.88 101 GLY A C 1
ATOM 819 O O . GLY A 1 101 ? -5.086 -10.208 2.627 1.00 79.88 101 GLY A O 1
ATOM 820 N N . MET A 1 102 ? -7.009 -9.809 1.545 1.00 86.69 102 MET A N 1
ATOM 821 C CA . MET A 1 102 ? -6.748 -8.393 1.240 1.00 86.69 102 MET A CA 1
ATOM 822 C C . MET A 1 102 ? -7.305 -7.418 2.285 1.00 86.69 102 MET A C 1
ATOM 824 O O . MET A 1 102 ? -7.033 -6.215 2.223 1.00 86.69 102 MET A O 1
ATOM 828 N N . PHE A 1 103 ? -8.076 -7.929 3.245 1.00 88.69 103 PHE A N 1
ATOM 829 C CA . PHE A 1 103 ? -8.767 -7.141 4.258 1.00 88.69 103 PHE A CA 1
ATOM 830 C C . PHE A 1 103 ? -8.256 -7.470 5.658 1.00 88.69 103 PHE A C 1
ATOM 832 O O . PHE A 1 103 ? -7.806 -8.580 5.927 1.00 88.69 103 PHE A O 1
ATOM 839 N N . ALA A 1 104 ? -8.338 -6.491 6.548 1.00 90.12 104 ALA A N 1
ATOM 840 C CA . ALA A 1 104 ? -8.184 -6.675 7.979 1.00 90.12 104 ALA A CA 1
ATOM 841 C C . ALA A 1 104 ? -9.470 -6.245 8.680 1.00 90.12 104 ALA A C 1
ATOM 843 O O . ALA A 1 104 ? -10.197 -5.358 8.209 1.00 90.12 104 ALA A O 1
ATOM 844 N N . LYS A 1 105 ? -9.734 -6.883 9.816 1.00 91.19 105 LYS A N 1
ATOM 845 C CA . LYS A 1 105 ? -10.914 -6.619 10.622 1.00 91.19 105 LYS A CA 1
ATOM 846 C C . LYS A 1 105 ? -10.636 -5.475 11.590 1.00 91.19 105 LYS A C 1
ATOM 848 O O . LYS A 1 105 ? -9.659 -5.496 12.339 1.00 91.19 105 LYS A O 1
ATOM 853 N N . LEU A 1 106 ? -11.524 -4.490 11.601 1.00 90.50 106 LEU A N 1
ATOM 854 C CA . LEU A 1 106 ? -11.499 -3.341 12.498 1.00 90.50 106 LEU A CA 1
ATOM 855 C C . LEU A 1 106 ? -12.650 -3.445 13.499 1.00 90.50 106 LEU A C 1
ATOM 857 O O . LEU A 1 106 ? -13.802 -3.665 13.128 1.00 90.50 106 LEU A O 1
ATOM 861 N N . LEU A 1 107 ? -12.346 -3.276 14.782 1.00 90.06 107 LEU A N 1
ATOM 862 C CA . LEU A 1 107 ? -13.322 -3.297 15.867 1.00 90.06 107 LEU A CA 1
ATOM 863 C C . LEU A 1 107 ? -13.472 -1.894 16.455 1.00 90.06 107 LEU A C 1
ATOM 865 O O . LEU A 1 107 ? -12.486 -1.275 16.864 1.00 90.06 107 LEU A O 1
ATOM 869 N N . ARG A 1 108 ? -14.709 -1.395 16.512 1.00 86.00 108 ARG A N 1
ATOM 870 C CA . ARG A 1 108 ? -15.027 -0.097 17.124 1.00 86.00 108 ARG A CA 1
ATOM 871 C C . ARG A 1 108 ? -15.088 -0.216 18.646 1.00 86.00 108 ARG A C 1
ATOM 873 O O . ARG A 1 108 ? -15.616 -1.192 19.174 1.00 86.00 108 ARG A O 1
ATOM 880 N N . ALA A 1 109 ? -14.639 0.824 19.353 1.00 80.81 109 ALA A N 1
ATOM 881 C CA . ALA A 1 109 ? -14.743 0.898 20.816 1.00 80.81 109 ALA A CA 1
ATOM 882 C C . ALA A 1 109 ? -16.201 0.853 21.317 1.00 80.81 109 ALA A C 1
ATOM 884 O O . ALA A 1 109 ? -16.479 0.317 22.382 1.00 80.81 109 ALA A O 1
ATOM 885 N N . THR A 1 110 ? -17.140 1.376 20.524 1.00 81.00 110 THR A N 1
ATOM 886 C CA . THR A 1 110 ? -18.586 1.378 20.802 1.00 81.00 110 THR A CA 1
ATOM 887 C C . THR A 1 110 ? -19.269 0.033 20.533 1.00 81.00 110 THR A C 1
ATOM 889 O O . THR A 1 110 ? -20.489 -0.059 20.632 1.00 81.00 110 THR A O 1
ATOM 892 N N . GLY A 1 111 ? -18.515 -0.994 20.134 1.00 80.31 111 GLY A N 1
ATOM 893 C CA . GLY A 1 111 ? -19.064 -2.182 19.489 1.00 80.31 111 GLY A CA 1
ATOM 894 C C . GLY A 1 111 ? -19.279 -1.959 17.988 1.00 80.31 111 GLY A C 1
ATOM 895 O O . GLY A 1 111 ? -19.428 -0.828 17.519 1.00 80.31 111 GLY A O 1
ATOM 896 N N . GLY A 1 112 ? -19.245 -3.052 17.226 1.00 84.62 112 GLY A N 1
ATOM 897 C CA . GLY A 1 112 ? -19.328 -3.047 15.764 1.00 84.62 112 GLY A CA 1
ATOM 898 C C . GLY A 1 112 ? -18.045 -3.532 15.086 1.00 84.62 112 GLY A C 1
ATOM 899 O O . GLY A 1 112 ? -16.943 -3.413 15.629 1.00 84.62 112 GLY A O 1
ATOM 900 N N . VAL A 1 113 ? -18.220 -4.105 13.896 1.00 89.06 113 VAL A N 1
ATOM 901 C CA . VAL A 1 113 ? -17.155 -4.665 13.060 1.00 89.06 113 VAL A CA 1
ATOM 902 C C . VAL A 1 113 ? -17.143 -3.932 11.729 1.00 89.06 113 VAL A C 1
ATOM 904 O O . VAL A 1 113 ? -18.186 -3.782 11.099 1.00 89.06 113 VAL A O 1
ATOM 907 N N . GLU A 1 114 ? -15.954 -3.548 11.286 1.00 88.88 114 GLU A N 1
ATOM 908 C CA . GLU A 1 114 ? -15.696 -3.017 9.953 1.00 88.88 114 GLU A CA 1
ATOM 909 C C . GLU A 1 114 ? -14.540 -3.762 9.296 1.00 88.88 114 GLU A C 1
ATOM 911 O O . GLU A 1 114 ? -13.774 -4.468 9.953 1.00 88.88 114 GLU A O 1
ATOM 916 N N . TRP A 1 115 ? -14.418 -3.598 7.985 1.00 88.12 115 TRP A N 1
ATOM 917 C CA . TRP A 1 115 ? -13.336 -4.167 7.196 1.00 88.12 115 TRP A CA 1
ATOM 918 C C . TRP A 1 115 ? -12.625 -3.052 6.451 1.00 88.12 115 TRP A C 1
ATOM 920 O O . TRP A 1 115 ? -13.264 -2.162 5.892 1.00 88.12 115 TRP A O 1
ATOM 930 N N . SER A 1 116 ? -11.299 -3.105 6.435 1.00 88.69 116 SER A N 1
ATOM 931 C CA . SER A 1 116 ? -10.481 -2.177 5.659 1.00 88.69 116 SER A CA 1
ATOM 932 C C . SER A 1 116 ? -9.424 -2.940 4.883 1.00 88.69 116 SER A C 1
ATOM 934 O O . SER A 1 116 ? -8.975 -4.010 5.299 1.00 88.69 116 SER A O 1
ATOM 936 N N . ALA A 1 117 ? -9.038 -2.399 3.732 1.00 90.81 117 ALA A N 1
ATOM 937 C CA . ALA A 1 117 ? -7.966 -2.972 2.940 1.00 90.81 117 ALA A CA 1
ATOM 938 C C . ALA A 1 117 ? -6.651 -2.889 3.725 1.00 90.81 117 ALA A C 1
ATOM 940 O O . ALA A 1 117 ? -6.288 -1.828 4.242 1.00 90.81 117 ALA A O 1
ATOM 941 N N . ARG A 1 118 ? -5.916 -4.001 3.784 1.00 91.69 118 ARG A N 1
ATOM 942 C CA . ARG A 1 118 ? -4.668 -4.121 4.558 1.00 91.69 118 ARG A CA 1
ATOM 943 C C . ARG A 1 118 ? -3.659 -3.040 4.191 1.00 91.69 118 ARG A C 1
ATOM 945 O O . ARG A 1 118 ? -3.087 -2.395 5.065 1.00 91.69 118 ARG A O 1
ATOM 952 N N . TRP A 1 119 ? -3.515 -2.786 2.891 1.00 92.12 119 TRP A N 1
ATOM 953 C CA . TRP A 1 119 ? -2.609 -1.773 2.363 1.00 92.12 119 TRP A CA 1
ATOM 954 C C . TRP A 1 119 ? -2.923 -0.366 2.882 1.00 92.12 119 TRP A C 1
ATOM 956 O O . TRP A 1 119 ? -1.992 0.388 3.137 1.00 92.12 119 TRP A O 1
ATOM 966 N N . ARG A 1 120 ? -4.199 -0.016 3.107 1.00 90.00 120 ARG A N 1
ATOM 967 C CA . ARG A 1 120 ? -4.603 1.308 3.611 1.00 90.00 120 ARG A CA 1
ATOM 968 C C . ARG A 1 120 ? -4.172 1.493 5.066 1.00 90.00 120 ARG A C 1
ATOM 970 O O . ARG A 1 120 ? -3.622 2.533 5.418 1.00 90.00 120 ARG A O 1
ATOM 977 N N . ILE A 1 121 ? -4.351 0.463 5.895 1.00 90.00 121 ILE A N 1
ATOM 978 C CA . ILE A 1 121 ? -3.907 0.463 7.300 1.00 90.00 121 ILE A CA 1
ATOM 979 C C . ILE A 1 121 ? -2.383 0.566 7.362 1.00 90.00 121 ILE A C 1
ATOM 981 O O . ILE A 1 121 ? -1.845 1.420 8.063 1.00 90.00 121 ILE A O 1
ATOM 985 N N . SER A 1 122 ? -1.695 -0.271 6.590 1.00 90.31 122 SER A N 1
ATOM 986 C CA . SER A 1 122 ? -0.242 -0.265 6.454 1.00 90.31 122 SER A CA 1
ATOM 987 C C . SER A 1 122 ? 0.305 1.096 6.018 1.00 90.31 122 SER A C 1
ATOM 989 O O . SER A 1 122 ? 1.173 1.684 6.664 1.00 90.31 122 SER A O 1
ATOM 991 N N . PHE A 1 123 ? -0.270 1.655 4.958 1.00 89.81 123 PHE A N 1
ATOM 992 C CA . PHE A 1 123 ? 0.082 2.972 4.450 1.00 89.81 123 PHE A CA 1
ATOM 993 C C . PHE A 1 123 ? -0.120 4.069 5.497 1.00 89.81 123 PHE A C 1
ATOM 995 O O . PHE A 1 123 ? 0.746 4.925 5.673 1.00 89.81 123 PHE A O 1
ATOM 1002 N N . ASN A 1 124 ? -1.235 4.037 6.225 1.00 87.19 124 ASN A N 1
ATOM 1003 C CA . ASN A 1 124 ? -1.496 4.982 7.303 1.00 87.19 124 ASN A CA 1
ATOM 1004 C C . ASN A 1 124 ? -0.473 4.856 8.440 1.00 87.19 124 ASN A C 1
ATOM 1006 O O . ASN A 1 124 ? 0.068 5.873 8.870 1.00 87.19 124 ASN A O 1
ATOM 1010 N N . LYS A 1 125 ? -0.141 3.629 8.867 1.00 84.56 125 LYS A N 1
ATOM 1011 C CA . LYS A 1 125 ? 0.899 3.389 9.880 1.00 84.56 125 LYS A CA 1
ATOM 1012 C C . LYS A 1 125 ? 2.260 3.942 9.441 1.00 84.56 125 LYS A C 1
ATOM 1014 O O . LYS A 1 125 ? 2.981 4.483 10.273 1.00 84.56 125 LYS A O 1
ATOM 1019 N N . LEU A 1 126 ? 2.602 3.839 8.155 1.00 82.12 126 LEU A N 1
ATOM 1020 C CA . LEU A 1 126 ? 3.859 4.373 7.620 1.00 82.12 126 LEU A CA 1
ATOM 1021 C C . LEU A 1 126 ? 3.877 5.896 7.483 1.00 82.12 126 LEU A C 1
ATOM 1023 O O . LEU A 1 126 ? 4.893 6.527 7.758 1.00 82.12 126 LEU A O 1
ATOM 1027 N N . THR A 1 127 ? 2.789 6.484 6.994 1.00 80.25 127 THR A N 1
ATOM 1028 C CA . THR A 1 127 ? 2.760 7.905 6.609 1.00 80.25 127 THR A CA 1
ATOM 1029 C C . THR A 1 127 ? 2.212 8.814 7.708 1.00 80.25 127 THR A C 1
ATOM 1031 O O . THR A 1 127 ? 2.316 10.036 7.602 1.00 80.25 127 THR A O 1
ATOM 1034 N N . GLY A 1 128 ? 1.616 8.239 8.757 1.00 79.25 128 GLY A N 1
ATOM 1035 C CA . GLY A 1 128 ? 0.938 8.965 9.832 1.00 79.25 128 GLY A CA 1
ATOM 1036 C C . GLY A 1 128 ? -0.388 9.605 9.409 1.00 79.25 128 GLY A C 1
ATOM 1037 O O . GLY A 1 128 ? -0.964 10.388 10.164 1.00 79.25 128 GLY A O 1
ATOM 1038 N N . SER A 1 129 ? -0.872 9.313 8.201 1.00 76.06 129 SER A N 1
ATOM 1039 C CA . SER A 1 129 ? -2.116 9.857 7.658 1.00 76.06 129 SER A CA 1
ATOM 1040 C C . SER A 1 129 ? -2.766 8.863 6.712 1.00 76.06 129 SER A C 1
ATOM 1042 O O . SER A 1 129 ? -2.094 8.049 6.095 1.00 76.06 129 SER A O 1
ATOM 1044 N N . ASP A 1 130 ? -4.086 8.900 6.599 1.00 78.19 130 ASP A N 1
ATOM 1045 C CA . ASP A 1 130 ? -4.774 8.015 5.670 1.00 78.19 130 ASP A CA 1
ATOM 1046 C C . ASP A 1 130 ? -4.749 8.557 4.232 1.00 78.19 130 ASP A C 1
ATOM 1048 O O . ASP A 1 130 ? -4.482 9.742 4.017 1.00 78.19 130 ASP A O 1
ATOM 1052 N N . VAL A 1 131 ? -5.020 7.702 3.242 1.00 79.06 131 VAL A N 1
ATOM 1053 C CA . VAL A 1 131 ? -5.140 8.131 1.842 1.00 79.06 131 VAL A CA 1
ATOM 1054 C C . VAL A 1 131 ? -6.505 8.791 1.638 1.00 79.06 131 VAL A C 1
ATOM 1056 O O . VAL A 1 131 ? -7.521 8.097 1.700 1.00 79.06 131 VAL A O 1
ATOM 1059 N N . PRO A 1 132 ? -6.575 10.109 1.371 1.00 73.88 132 PRO A N 1
ATOM 1060 C CA . PRO A 1 132 ? -7.860 10.758 1.173 1.00 73.88 132 PRO A CA 1
ATOM 1061 C C . PRO A 1 132 ? -8.525 10.248 -0.117 1.00 73.88 132 PRO A C 1
ATOM 1063 O O . PRO A 1 132 ? -7.828 10.022 -1.109 1.00 73.88 132 PRO A O 1
ATOM 1066 N N . PRO A 1 133 ? -9.868 10.171 -0.183 1.00 73.62 133 PRO A N 1
ATOM 1067 C CA . PRO A 1 133 ? -10.582 9.776 -1.404 1.00 73.62 133 PRO A CA 1
ATOM 1068 C C . PRO A 1 133 ? -10.252 10.646 -2.627 1.00 73.62 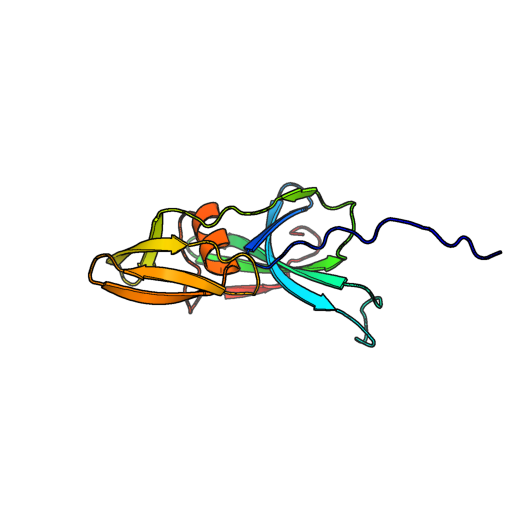133 PRO A C 1
ATOM 1070 O O . PRO A 1 133 ? -10.391 10.212 -3.764 1.00 73.62 133 PRO A O 1
ATOM 1073 N N . ARG A 1 134 ? -9.811 11.887 -2.386 1.00 76.62 134 ARG A N 1
ATOM 1074 C CA . ARG A 1 134 ? -9.424 12.873 -3.406 1.00 76.62 134 ARG A CA 1
ATOM 1075 C C . ARG A 1 134 ? -7.911 12.937 -3.634 1.00 76.62 134 ARG A C 1
ATOM 1077 O O . ARG A 1 134 ? -7.428 13.925 -4.181 1.00 76.62 134 ARG A O 1
ATOM 1084 N N . ALA A 1 135 ? -7.149 11.962 -3.133 1.00 81.56 135 ALA A N 1
ATOM 1085 C CA . ALA A 1 135 ? -5.715 11.916 -3.379 1.00 81.56 135 ALA A CA 1
ATOM 1086 C C . ALA A 1 135 ? -5.456 11.859 -4.887 1.00 81.56 135 ALA A C 1
ATOM 1088 O O . ALA A 1 135 ? -6.174 11.181 -5.620 1.00 81.56 135 ALA A O 1
ATOM 1089 N N . ASN A 1 136 ? -4.418 12.550 -5.348 1.00 88.38 136 ASN A N 1
ATOM 1090 C CA . ASN A 1 136 ? -3.992 12.427 -6.735 1.00 88.38 136 ASN A CA 1
ATOM 1091 C C . ASN A 1 136 ? -3.165 11.153 -6.875 1.00 88.38 136 ASN A C 1
ATOM 1093 O O . ASN A 1 136 ? -2.150 11.005 -6.193 1.00 88.38 136 ASN A O 1
ATOM 1097 N N . TRP A 1 137 ? -3.590 10.260 -7.763 1.00 92.75 137 TRP A N 1
ATOM 1098 C CA . TRP A 1 137 ? -2.879 9.027 -8.079 1.00 92.75 137 TRP A CA 1
ATOM 1099 C C . TRP A 1 137 ? -2.180 9.166 -9.420 1.00 92.75 137 TRP A C 1
ATOM 1101 O O . TRP A 1 137 ? -2.787 9.610 -10.394 1.00 92.75 137 TRP A O 1
ATOM 1111 N N . ARG A 1 138 ? -0.915 8.761 -9.489 1.00 94.81 138 ARG A N 1
ATOM 1112 C CA . ARG A 1 138 ? -0.199 8.654 -10.762 1.00 94.81 138 ARG A CA 1
ATOM 1113 C C . ARG A 1 138 ? 0.872 7.579 -10.715 1.00 94.81 138 ARG A C 1
ATOM 1115 O O . ARG A 1 138 ? 1.339 7.202 -9.643 1.00 94.81 138 ARG A O 1
ATOM 1122 N N . GLN A 1 139 ? 1.281 7.128 -11.891 1.00 96.38 139 GLN A N 1
ATOM 1123 C CA . GLN A 1 139 ? 2.408 6.219 -12.011 1.00 96.38 139 GLN A CA 1
ATOM 1124 C C . GLN A 1 139 ? 3.704 6.931 -11.595 1.00 96.38 139 GLN A C 1
ATOM 1126 O O . GLN A 1 139 ? 3.876 8.132 -11.843 1.00 96.38 139 GLN A O 1
ATOM 1131 N N . ALA A 1 140 ? 4.596 6.192 -10.940 1.00 94.12 140 ALA A N 1
ATOM 1132 C CA . ALA A 1 140 ? 5.950 6.644 -10.651 1.00 94.12 140 ALA A CA 1
ATOM 1133 C C . ALA A 1 140 ? 6.755 6.808 -11.951 1.00 94.12 140 ALA A C 1
ATOM 1135 O O . ALA A 1 140 ? 6.681 5.971 -12.851 1.00 94.12 140 ALA A O 1
ATOM 1136 N N . LEU A 1 141 ? 7.524 7.889 -12.046 1.00 92.69 141 LEU A N 1
ATOM 1137 C CA . LEU A 1 141 ? 8.454 8.137 -13.146 1.00 92.69 141 LEU A CA 1
ATOM 1138 C C . LEU A 1 141 ? 9.790 7.403 -12.905 1.00 92.69 141 LEU A C 1
ATOM 1140 O O . LEU A 1 141 ? 10.093 7.080 -11.758 1.00 92.69 141 LEU A O 1
ATOM 1144 N N . PRO A 1 142 ? 10.643 7.198 -13.931 1.00 85.31 142 PRO A N 1
ATOM 1145 C CA . PRO A 1 142 ? 11.892 6.428 -13.809 1.00 85.31 142 PRO A CA 1
ATOM 1146 C C . PRO A 1 142 ? 12.891 6.870 -12.720 1.00 85.31 142 PRO A C 1
ATOM 1148 O O . PRO A 1 142 ? 13.755 6.085 -12.352 1.00 85.31 142 PRO A O 1
ATOM 1151 N N . GLY A 1 143 ? 12.792 8.096 -12.193 1.00 84.75 143 GLY A N 1
ATOM 1152 C CA . GLY A 1 143 ? 13.609 8.582 -11.066 1.00 84.75 143 GLY A CA 1
ATOM 1153 C C . GLY A 1 143 ? 12.910 8.556 -9.701 1.00 84.75 143 GLY A C 1
ATOM 1154 O O . GLY A 1 143 ? 13.472 9.028 -8.719 1.00 84.75 143 GLY A O 1
ATOM 1155 N N . GLU A 1 144 ? 11.669 8.073 -9.638 1.00 87.44 144 GLU A N 1
ATOM 1156 C CA . GLU A 1 144 ? 10.838 8.052 -8.427 1.00 87.44 144 GLU A CA 1
ATOM 1157 C C . GLU A 1 144 ? 10.549 6.645 -7.911 1.00 87.44 144 GLU A C 1
ATOM 1159 O O . GLU A 1 144 ? 9.974 6.522 -6.824 1.00 87.44 144 GLU A O 1
ATOM 1164 N N . VAL A 1 145 ? 10.878 5.638 -8.720 1.00 84.06 145 VAL A N 1
ATOM 1165 C CA . VAL A 1 145 ? 10.824 4.203 -8.418 1.00 84.06 145 VAL A CA 1
ATOM 1166 C C . VAL A 1 145 ? 11.929 3.861 -7.437 1.00 84.06 145 VAL A C 1
ATOM 1168 O O . VAL A 1 145 ? 13.056 4.339 -7.680 1.00 84.06 145 VAL A O 1
#

Radius of gyration: 17.04 Å; chains: 1; bounding box: 40×49×44 Å

pLDDT: mean 82.58, std 13.23, range [33.31, 96.38]

Foldseek 3Di:
DDPPPPDPDPPFAAFLWWWDDPNDIWGFQHKDQCCPPPPDPRAIWTWTWAWDDDDPATAIATDIHGRDPVIHTGHDDLADWFWACDPNDTFIWGWDDDPDDQWTWTAHPVGDIDIDGSRQSSRCVVPVHGQDPPHHYDYDDPVRD

Sequence (145 aa):
MDKTMTGHAPTLLRPGDYIRANGHIWVIVFLLDAKDVAGLPDWPHYFVVRSVRDGQRTVILYHLFPADDRLHHSASQLDGIYTLHEDNRKMAFLCRDEPEGMFAKLLRATGGVEWSARWRISFNKLTGSDVPPRANWRQALPGEV

Secondary structure (DSSP, 8-state):
------PPPP-PPPTT-EEEETTEEEEEEEEEE-TT-TTS-SSEEEEEEEEEEETTEEEEEEEEEE--TTSEEE-----EEEEEEETTEEEEEEEE--SSSSEEEEEETTS-EEEEEHHHHHHHHHHSS---TT-EEEEPPTTT-